Protein AF-A0A958LJM9-F1 (afdb_monomer_lite)

Foldseek 3Di:
DPVVVVVVVVVVVVVVVVVVVVVCCVVPPDPPDPDPVVVQPDDPPDRPPPPPPPDDDCVVVVVVVVVVVVVVLVVVVVVLVVCQVVCVVVVNNVVSVVVSVD

Radius of gyration: 26.03 Å; chains: 1; bounding box: 50×39×62 Å

Secondary structure (DSSP, 8-state):
--HHHHHHHHHHHHHHHHHHHHHHHHHHS------GGGGS-SSTTS-----TT-PPPTHHHHHHHHHHHHHHHHHHHHHHHHHHHHHHHTT-HHHHHHHH--

Structure (mmCIF, N/CA/C/O backbone):
data_AF-A0A958LJM9-F1
#
_entry.id   AF-A0A958LJM9-F1
#
loop_
_atom_site.group_PDB
_atom_site.id
_atom_site.type_symbol
_atom_site.label_atom_id
_atom_site.label_alt_id
_atom_site.label_comp_id
_atom_site.label_asym_id
_atom_site.label_entity_id
_atom_site.label_seq_id
_atom_site.pdbx_PDB_ins_code
_atom_site.Cartn_x
_atom_site.Cartn_y
_atom_site.Cartn_z
_atom_site.occupancy
_atom_site.B_iso_or_equiv
_atom_site.auth_seq_id
_atom_site.auth_comp_id
_atom_site.auth_asym_id
_atom_site.auth_atom_id
_atom_site.pdbx_PDB_model_num
ATOM 1 N N . MET A 1 1 ? -5.797 -19.510 -22.448 1.00 67.50 1 MET A N 1
ATOM 2 C CA . MET A 1 1 ? -6.617 -18.481 -21.766 1.00 67.50 1 MET A CA 1
ATOM 3 C C . MET A 1 1 ? -5.739 -17.256 -21.577 1.00 67.50 1 MET A C 1
ATOM 5 O O . MET A 1 1 ? -4.560 -17.446 -21.305 1.00 67.50 1 MET A O 1
ATOM 9 N N . SER A 1 2 ? -6.234 -16.037 -21.806 1.00 86.25 2 SER A N 1
ATOM 10 C CA . SER A 1 2 ? -5.400 -14.837 -21.650 1.00 86.25 2 SER A CA 1
ATOM 11 C C . SER A 1 2 ? -4.968 -14.681 -20.181 1.00 86.25 2 SER A C 1
ATOM 13 O O . SER A 1 2 ? -5.792 -14.887 -19.289 1.00 86.25 2 SER A O 1
ATOM 15 N N . PRO A 1 3 ? -3.700 -14.326 -19.899 1.00 89.06 3 PRO A N 1
ATOM 16 C CA . PRO A 1 3 ? -3.187 -14.223 -18.527 1.00 89.06 3 PRO A CA 1
ATOM 17 C C . PRO A 1 3 ? -3.982 -13.226 -17.668 1.00 89.06 3 PRO A C 1
ATOM 19 O O . PRO A 1 3 ? -4.149 -13.436 -16.471 1.00 89.06 3 PRO A O 1
ATOM 22 N N . LEU A 1 4 ? -4.561 -12.194 -18.290 1.00 92.75 4 LEU A N 1
ATOM 23 C CA . LEU A 1 4 ? -5.440 -11.224 -17.630 1.00 92.75 4 LEU A CA 1
ATOM 24 C C . LEU A 1 4 ? -6.707 -11.865 -17.048 1.00 92.75 4 LEU A C 1
ATOM 26 O O . LEU A 1 4 ? -7.122 -11.506 -15.950 1.00 92.75 4 LEU A O 1
ATOM 30 N N . VAL A 1 5 ? -7.302 -12.840 -17.743 1.00 94.56 5 VAL A N 1
ATOM 31 C CA . VAL A 1 5 ? -8.483 -13.554 -17.235 1.00 94.56 5 VAL A CA 1
ATOM 32 C C . VAL A 1 5 ? -8.121 -14.333 -15.973 1.00 94.56 5 VAL A C 1
ATOM 34 O O . VAL A 1 5 ? -8.874 -14.294 -15.006 1.00 94.56 5 VAL A O 1
ATOM 37 N N . SER A 1 6 ? -6.944 -14.964 -15.932 1.00 93.38 6 SER A N 1
ATOM 38 C CA . SER A 1 6 ? -6.465 -15.667 -14.736 1.00 93.38 6 SER A CA 1
ATOM 39 C C . SER A 1 6 ? -6.279 -14.724 -13.542 1.00 93.38 6 SER A C 1
ATOM 41 O O . SER A 1 6 ? -6.674 -15.066 -12.429 1.00 93.38 6 SER A O 1
ATOM 43 N N . VAL A 1 7 ? -5.731 -13.524 -13.766 1.00 95.62 7 VA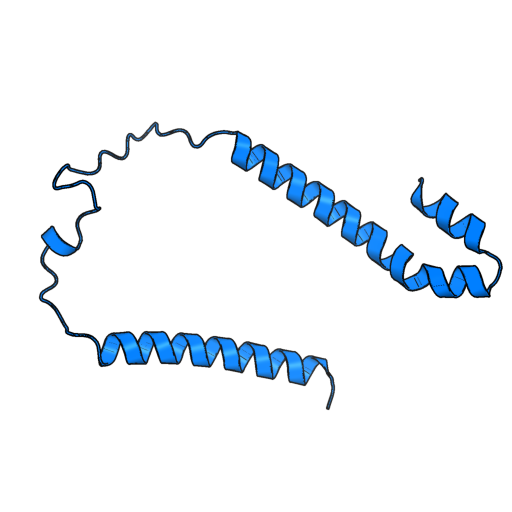L A N 1
ATOM 44 C CA . VAL A 1 7 ? -5.559 -12.507 -12.712 1.00 95.62 7 VAL A CA 1
ATOM 45 C C . VAL A 1 7 ? -6.909 -12.030 -12.179 1.00 95.62 7 VAL A C 1
ATOM 47 O O . VAL A 1 7 ? -7.095 -11.948 -10.967 1.00 95.62 7 VAL A O 1
ATOM 50 N N . LEU A 1 8 ? -7.872 -11.764 -13.064 1.00 96.25 8 LEU A N 1
ATOM 51 C CA . LEU A 1 8 ? -9.212 -11.332 -12.661 1.00 96.25 8 LEU A CA 1
ATOM 52 C C . LEU A 1 8 ? -9.950 -12.412 -11.865 1.00 96.25 8 LEU A C 1
ATOM 54 O O . LEU A 1 8 ? -10.556 -12.108 -10.839 1.00 96.25 8 LEU A O 1
ATOM 58 N N . VAL A 1 9 ? -9.867 -13.671 -12.301 1.00 96.62 9 VAL A N 1
ATOM 59 C CA . VAL A 1 9 ? -10.472 -14.804 -11.586 1.00 96.62 9 VAL A CA 1
ATOM 60 C C . VAL A 1 9 ? -9.848 -14.968 -10.200 1.00 96.62 9 VAL A C 1
ATOM 62 O O . VAL A 1 9 ? -10.579 -15.149 -9.227 1.00 96.62 9 VAL A O 1
ATOM 65 N N . LEU A 1 10 ? -8.521 -14.850 -10.084 1.00 96.75 10 LEU A N 1
ATOM 66 C CA . LEU A 1 10 ? -7.835 -14.910 -8.793 1.00 96.75 10 LEU A CA 1
ATOM 67 C C . LEU A 1 10 ? -8.252 -13.754 -7.874 1.00 96.75 10 LEU A C 1
ATOM 69 O O . LEU A 1 10 ? -8.573 -13.987 -6.711 1.00 96.75 10 LEU A O 1
ATOM 73 N N . GLY A 1 11 ? -8.284 -12.523 -8.390 1.00 97.25 11 GLY A N 1
ATOM 74 C CA . GLY A 1 11 ? -8.709 -11.349 -7.624 1.00 97.25 11 GLY A CA 1
ATOM 75 C C . GLY A 1 11 ? -10.144 -11.483 -7.114 1.00 97.25 11 GLY A C 1
ATOM 76 O O . GLY A 1 11 ? -10.413 -11.232 -5.938 1.00 97.25 11 GLY A O 1
ATOM 77 N N . LEU A 1 12 ? -11.050 -11.967 -7.968 1.00 97.75 12 LEU A N 1
ATOM 78 C CA . LEU A 1 12 ? -12.432 -12.247 -7.590 1.00 97.75 12 LEU A CA 1
ATOM 79 C C . LEU A 1 12 ? -12.512 -13.334 -6.514 1.00 97.75 12 LEU A C 1
ATOM 81 O O . LEU A 1 12 ? -13.231 -13.169 -5.530 1.00 97.75 12 LEU A O 1
ATOM 85 N N . PHE A 1 13 ? -11.762 -14.425 -6.672 1.00 98.06 13 PHE A N 1
ATOM 86 C CA . PHE A 1 13 ? -11.717 -15.501 -5.687 1.00 98.06 13 PHE A CA 1
ATOM 87 C C . PHE A 1 13 ? -11.244 -14.996 -4.319 1.00 98.06 13 PHE A C 1
ATOM 89 O O . PHE A 1 13 ? -11.898 -15.273 -3.316 1.00 98.06 13 PHE A O 1
ATOM 96 N N . VAL A 1 14 ? -10.161 -14.214 -4.269 1.00 98.19 14 VAL A N 1
ATOM 97 C CA . VAL A 1 14 ? -9.624 -13.662 -3.015 1.00 98.19 14 VAL A CA 1
ATOM 98 C C . VAL A 1 14 ? -10.632 -12.728 -2.342 1.00 98.19 14 VAL A C 1
ATOM 100 O O . VAL A 1 14 ? -10.848 -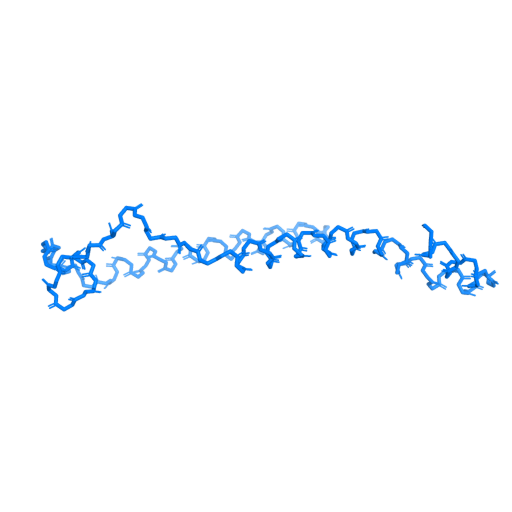12.833 -1.133 1.00 98.19 14 VAL A O 1
ATOM 103 N N . ALA A 1 15 ? -11.300 -11.863 -3.110 1.00 98.19 15 ALA A N 1
ATOM 104 C CA . ALA A 1 15 ? -12.335 -10.978 -2.582 1.00 98.19 15 ALA A CA 1
ATOM 105 C C . ALA A 1 15 ? -13.526 -11.766 -2.008 1.00 98.19 15 ALA A C 1
ATOM 107 O O . ALA A 1 15 ? -13.937 -11.529 -0.870 1.00 98.19 15 ALA A O 1
ATOM 108 N N . LEU A 1 16 ? -14.049 -12.739 -2.763 1.00 98.31 16 LEU A N 1
ATOM 109 C CA . LEU A 1 16 ? -15.164 -13.586 -2.327 1.00 98.31 16 LEU A CA 1
ATOM 110 C C . LEU A 1 16 ? -14.801 -14.416 -1.098 1.00 98.31 16 LEU A C 1
ATOM 112 O O . LEU A 1 16 ? -15.604 -14.526 -0.173 1.00 98.31 16 LEU A O 1
ATOM 116 N N . PHE A 1 17 ? -13.592 -14.969 -1.064 1.00 98.19 17 PHE A N 1
ATOM 117 C CA . PHE A 1 17 ? -13.105 -15.743 0.068 1.00 98.19 17 PHE A CA 1
ATOM 118 C C . PHE A 1 17 ? -12.981 -14.879 1.329 1.00 98.19 17 PHE A C 1
ATOM 120 O O . PHE A 1 17 ? -13.466 -15.275 2.387 1.00 98.19 17 PHE A O 1
ATOM 127 N N . GLY A 1 18 ? -12.423 -13.668 1.220 1.00 97.88 18 GLY A N 1
ATOM 128 C CA . GLY A 1 18 ? -12.355 -12.719 2.335 1.00 97.88 18 GLY A CA 1
ATOM 129 C C . GLY A 1 18 ? -13.739 -12.351 2.881 1.00 97.88 18 GLY A C 1
ATOM 130 O O . GLY A 1 18 ? -13.960 -12.396 4.092 1.00 97.88 18 GLY A O 1
ATOM 131 N N . ILE A 1 19 ? -14.700 -12.071 1.994 1.00 98.06 19 ILE A N 1
ATOM 132 C CA . ILE A 1 19 ? -16.095 -11.800 2.374 1.00 98.06 19 ILE A CA 1
ATOM 133 C C . ILE A 1 19 ? -16.717 -13.020 3.065 1.00 98.06 19 ILE A C 1
ATOM 135 O O . ILE A 1 19 ? -17.329 -12.882 4.125 1.00 98.06 19 ILE A O 1
ATOM 139 N N . ALA A 1 20 ? -16.533 -14.218 2.505 1.00 97.81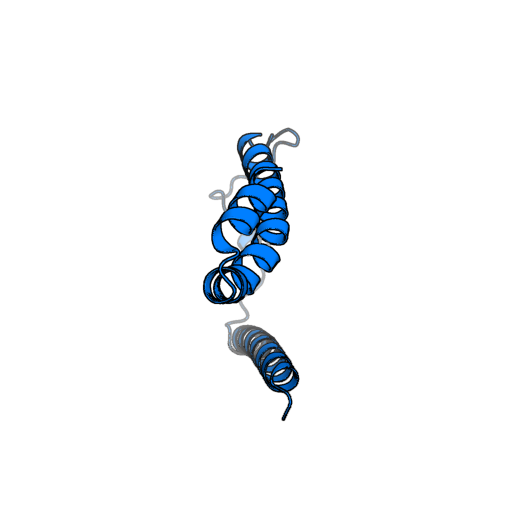 20 ALA A N 1
ATOM 140 C CA . ALA A 1 20 ? -17.049 -15.453 3.082 1.00 97.81 20 ALA A CA 1
ATOM 141 C C . ALA A 1 20 ? -16.492 -15.695 4.492 1.00 97.81 20 ALA A C 1
ATOM 143 O O . ALA A 1 20 ? -17.258 -16.037 5.390 1.00 97.81 20 ALA A O 1
ATOM 144 N N . LEU A 1 21 ? -15.198 -15.452 4.721 1.00 97.38 21 LEU A N 1
ATOM 145 C CA . LEU A 1 21 ? -14.588 -15.575 6.047 1.00 97.38 21 LEU A CA 1
ATOM 146 C C . LEU A 1 21 ? -15.190 -14.598 7.061 1.00 97.38 21 LEU A C 1
ATOM 148 O O . LEU A 1 21 ? -15.490 -15.003 8.185 1.00 97.38 21 LEU A O 1
ATOM 152 N N . VAL A 1 22 ? -15.412 -13.336 6.679 1.00 96.38 22 VAL A N 1
ATOM 153 C CA . VAL A 1 22 ? -16.063 -12.347 7.556 1.00 96.38 22 VAL A CA 1
ATOM 154 C C . VAL A 1 22 ? -17.496 -12.775 7.885 1.00 96.38 22 VAL A C 1
ATOM 156 O O . VAL A 1 22 ? -17.894 -12.730 9.051 1.00 96.38 22 VAL A O 1
ATOM 159 N N . ILE A 1 23 ? -18.253 -13.257 6.894 1.00 96.25 23 ILE A N 1
ATOM 160 C CA . ILE A 1 23 ? -19.623 -13.753 7.089 1.00 96.25 23 ILE A CA 1
ATOM 161 C C . ILE A 1 23 ? -19.627 -14.957 8.034 1.00 96.25 23 ILE A C 1
ATOM 163 O O . ILE A 1 23 ? -20.335 -14.936 9.039 1.00 96.25 23 ILE A O 1
ATOM 167 N N . VAL A 1 24 ? -18.811 -15.975 7.762 1.00 96.19 24 VAL A N 1
ATOM 168 C CA . VAL A 1 24 ? -18.713 -17.187 8.589 1.00 96.19 24 VAL A CA 1
ATOM 169 C C . VAL A 1 24 ? -18.295 -16.837 10.017 1.00 96.19 24 VAL A C 1
ATOM 171 O O . VAL A 1 24 ? -18.934 -17.298 10.960 1.00 96.19 24 VAL A O 1
ATOM 174 N N . SER A 1 25 ? -17.297 -15.967 10.189 1.00 93.31 25 SER A N 1
ATOM 175 C CA . SER A 1 25 ? -16.864 -15.473 11.502 1.00 93.31 25 SER A CA 1
ATOM 176 C C . SER A 1 25 ? -17.999 -14.764 12.251 1.00 93.31 25 SER A C 1
ATOM 178 O O . SER A 1 25 ? -18.244 -15.043 13.424 1.00 93.31 25 SER A O 1
ATOM 180 N N . SER A 1 26 ? -18.765 -13.910 11.566 1.00 89.69 26 SER A N 1
ATOM 181 C CA . SER A 1 26 ? -19.900 -13.198 12.168 1.00 89.69 26 SER A CA 1
ATOM 182 C C . SER A 1 26 ? -21.090 -14.107 12.516 1.00 89.69 26 SER A C 1
ATOM 184 O O . SER A 1 26 ? -21.823 -13.825 13.465 1.00 89.69 26 SER A O 1
ATOM 186 N N . LEU A 1 27 ? -21.286 -15.199 11.765 1.00 92.06 27 LEU A N 1
ATOM 187 C CA . LEU A 1 27 ? -22.369 -16.164 11.974 1.00 92.06 27 LEU A CA 1
ATOM 188 C C . LEU A 1 27 ? -22.045 -17.170 13.081 1.00 92.06 27 LEU A C 1
ATOM 190 O O . LEU A 1 27 ? -22.927 -17.487 13.877 1.00 92.06 27 LEU A O 1
ATOM 194 N N . LEU A 1 28 ? -20.805 -17.667 13.122 1.00 93.81 28 LEU A N 1
ATOM 195 C CA . LEU 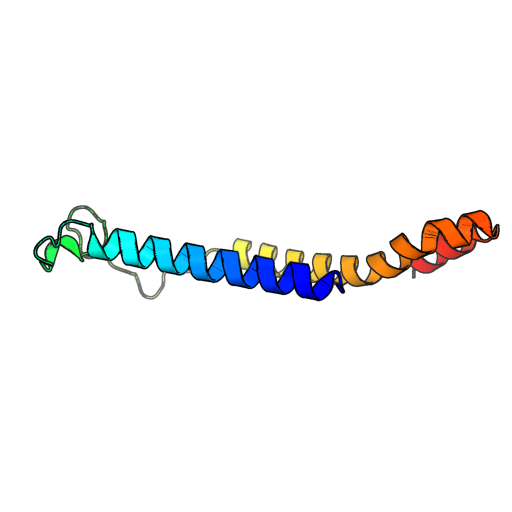A 1 28 ? -20.338 -18.634 14.122 1.00 93.81 28 LEU A CA 1
ATOM 196 C C . LEU A 1 28 ? -19.914 -17.968 15.440 1.00 93.81 28 LEU A C 1
ATOM 198 O O . LEU A 1 28 ? -19.852 -18.635 16.472 1.00 93.81 28 LEU A O 1
ATOM 202 N N . GLY A 1 29 ? -19.612 -16.667 15.423 1.00 86.94 29 GLY A N 1
ATOM 203 C CA . GLY A 1 29 ? -19.206 -15.914 16.605 1.00 86.94 29 GLY A CA 1
ATOM 204 C C . GLY A 1 29 ? -20.317 -15.808 17.665 1.00 86.94 29 GLY A C 1
ATOM 205 O O . GLY A 1 29 ? -21.496 -15.672 17.323 1.00 86.94 29 GLY A O 1
ATOM 206 N N . PRO A 1 30 ? -19.976 -15.805 18.971 1.00 82.06 30 PRO A N 1
ATOM 207 C CA . PRO A 1 30 ? -20.952 -15.588 20.031 1.00 82.06 30 PRO A CA 1
ATOM 208 C C . PRO A 1 30 ? -21.641 -14.232 19.862 1.00 82.06 30 PRO A C 1
ATOM 210 O O . PRO A 1 30 ? -20.996 -13.180 19.901 1.00 82.06 30 PRO A O 1
ATOM 213 N N . ARG A 1 31 ? -22.971 -14.234 19.734 1.00 71.25 31 ARG A N 1
ATOM 214 C CA . ARG A 1 31 ? -23.779 -13.006 19.728 1.00 71.25 31 ARG A CA 1
ATOM 215 C C . ARG A 1 31 ? -23.880 -12.450 21.146 1.00 71.25 31 ARG A C 1
ATOM 217 O O . ARG A 1 31 ? -24.890 -12.594 21.827 1.00 71.25 31 ARG A O 1
ATOM 224 N N . LEU A 1 32 ? -22.795 -11.844 21.615 1.00 67.06 32 LEU A N 1
ATOM 225 C CA . LEU A 1 32 ? -22.763 -11.147 22.893 1.00 67.06 32 LEU A CA 1
ATOM 226 C C . LEU A 1 32 ? -23.742 -9.969 22.858 1.00 67.06 32 LEU A C 1
ATOM 228 O O . LEU A 1 32 ? -23.761 -9.208 21.888 1.00 67.06 32 LEU A O 1
ATOM 232 N N . ILE A 1 33 ? -24.503 -9.793 23.946 1.00 73.75 33 ILE A N 1
ATOM 233 C CA . ILE A 1 33 ? -25.368 -8.626 24.156 1.00 73.75 33 ILE A CA 1
ATOM 234 C C . ILE A 1 33 ? -24.535 -7.371 23.893 1.00 73.75 33 ILE A C 1
ATOM 236 O O . ILE A 1 33 ? -23.516 -7.130 24.551 1.00 73.75 33 ILE A O 1
ATOM 240 N N . GLN A 1 34 ? -24.962 -6.616 22.885 1.00 77.38 34 GLN A N 1
ATOM 241 C CA . GLN A 1 34 ? -24.335 -5.394 22.404 1.00 77.38 34 GLN A CA 1
ATOM 242 C C . GLN A 1 34 ? -24.634 -4.255 23.388 1.00 77.38 34 GLN A C 1
ATOM 244 O O . GLN A 1 34 ? -25.431 -3.367 23.098 1.00 77.38 34 GLN A O 1
ATOM 249 N N . SER A 1 35 ? -24.053 -4.317 24.588 1.00 81.62 35 SER A N 1
ATOM 250 C CA . SER A 1 35 ? -24.212 -3.265 25.591 1.00 81.62 35 SER A CA 1
ATOM 251 C C . SER A 1 35 ? -23.475 -1.998 25.159 1.00 81.62 35 SER A C 1
ATOM 253 O O . SER A 1 35 ? -22.438 -2.068 24.496 1.00 81.62 35 SER A O 1
ATOM 255 N N . ALA A 1 36 ? -23.986 -0.833 25.568 1.00 81.94 36 ALA A N 1
ATOM 256 C CA . ALA A 1 36 ? -23.343 0.452 25.297 1.00 81.94 36 ALA A CA 1
ATOM 257 C C . ALA A 1 36 ? -21.869 0.448 25.737 1.00 81.94 36 ALA A C 1
ATOM 259 O O . ALA A 1 36 ? -21.011 0.897 24.991 1.00 81.94 36 ALA A O 1
ATOM 260 N N . MET A 1 37 ? -21.563 -0.178 26.882 1.00 81.31 37 MET A N 1
ATOM 261 C CA . MET A 1 37 ? -20.200 -0.319 27.406 1.00 81.31 37 MET A CA 1
ATOM 262 C C . MET A 1 37 ? -19.243 -1.069 26.472 1.00 81.31 37 MET A C 1
ATOM 264 O O . MET A 1 37 ? -18.089 -0.676 26.367 1.00 81.31 37 MET A O 1
ATOM 268 N N . LYS A 1 38 ? -19.697 -2.114 25.765 1.00 81.06 38 LYS A N 1
ATOM 269 C CA . LYS A 1 38 ? -18.841 -2.870 24.829 1.00 81.06 38 LYS A CA 1
ATOM 270 C C . LYS A 1 38 ? -18.518 -2.105 23.548 1.00 81.06 38 LYS A C 1
ATOM 272 O O . LYS A 1 38 ? -17.556 -2.449 22.875 1.00 81.06 38 LYS A O 1
ATOM 277 N N . LYS A 1 39 ? -19.338 -1.111 23.200 1.00 84.69 39 LYS A N 1
ATOM 278 C CA . LYS A 1 39 ? -19.159 -0.265 22.013 1.00 84.69 39 LYS A CA 1
ATOM 279 C C . LYS A 1 39 ? -18.400 1.030 22.309 1.00 84.69 39 LYS A C 1
ATOM 281 O O . LYS A 1 39 ? -18.130 1.778 21.375 1.00 84.69 39 LYS A O 1
ATOM 286 N N . ARG A 1 40 ? -18.090 1.323 23.580 1.00 82.50 40 ARG A N 1
ATOM 287 C CA . ARG A 1 40 ? -17.321 2.521 23.941 1.00 82.50 40 ARG A CA 1
ATOM 288 C C . ARG A 1 40 ? -15.887 2.390 23.407 1.00 82.50 40 ARG A C 1
ATOM 290 O O . ARG A 1 40 ? -15.324 1.297 23.493 1.00 82.50 40 ARG A O 1
ATOM 297 N N . PRO A 1 41 ? -15.294 3.479 22.886 1.00 82.88 41 PRO A N 1
ATOM 298 C CA . PRO A 1 41 ? -13.868 3.531 22.593 1.00 82.88 41 PRO A CA 1
ATOM 299 C C . PRO A 1 41 ? -13.037 3.101 23.803 1.00 82.88 41 PRO A C 1
ATOM 301 O O . PRO A 1 41 ? -13.411 3.336 24.956 1.00 82.88 41 PRO A O 1
ATOM 304 N N . TYR A 1 42 ? -11.918 2.435 23.535 1.00 78.69 42 TYR A N 1
ATOM 305 C CA . TYR A 1 42 ? -11.027 1.965 24.582 1.00 78.69 42 TYR A CA 1
ATOM 306 C C . TYR A 1 42 ? -10.245 3.136 25.179 1.00 78.69 42 TYR A C 1
ATOM 308 O O . TYR A 1 42 ? -9.283 3.582 24.571 1.00 78.69 42 TYR A O 1
ATOM 316 N N . GLU A 1 43 ? -10.631 3.586 26.373 1.00 81.31 43 GLU A N 1
ATOM 317 C CA . GLU A 1 43 ? -9.839 4.489 27.230 1.00 8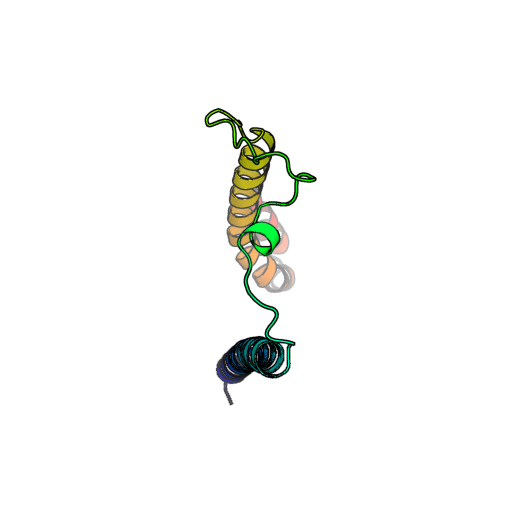1.31 43 GLU A CA 1
ATOM 318 C C . GLU A 1 43 ? -10.118 4.232 28.726 1.00 81.31 43 GLU A C 1
ATOM 320 O O . GLU A 1 43 ? -10.311 5.147 29.518 1.00 81.31 43 GLU A O 1
ATOM 325 N N . CYS A 1 44 ? -10.206 2.962 29.146 1.00 76.81 44 CYS A N 1
ATOM 326 C CA . CYS A 1 44 ? -10.444 2.584 30.554 1.00 76.81 44 CYS A CA 1
ATOM 327 C C . CYS A 1 44 ? -11.676 3.252 31.211 1.00 76.81 44 CYS A C 1
ATOM 329 O O . CYS A 1 44 ? -11.699 3.465 32.420 1.00 76.81 44 CYS A O 1
ATOM 331 N N . GLY A 1 45 ? -12.716 3.568 30.431 1.00 73.75 45 GLY A N 1
ATOM 332 C CA . GLY A 1 45 ? -13.928 4.218 30.935 1.00 73.75 45 GLY A CA 1
ATOM 333 C C . GLY A 1 45 ? -13.881 5.747 30.955 1.00 73.75 45 GLY A C 1
ATOM 334 O O . GLY A 1 45 ? -14.905 6.343 31.290 1.00 73.75 45 GLY A O 1
ATOM 335 N N . LEU A 1 46 ? -12.771 6.376 30.543 1.00 70.12 46 LEU A N 1
ATOM 336 C CA . LEU A 1 46 ? -12.808 7.777 30.131 1.00 70.12 46 LEU A CA 1
ATOM 337 C C . LEU A 1 46 ? -13.664 7.911 28.872 1.00 70.12 46 LEU A C 1
ATOM 339 O O . LEU A 1 46 ? -13.709 7.031 28.006 1.00 70.12 46 LEU A O 1
ATOM 343 N N . GLU A 1 47 ? -14.392 9.016 28.793 1.00 71.75 47 GLU A N 1
ATOM 344 C CA . GLU A 1 47 ? -15.003 9.417 27.537 1.00 71.75 47 GLU A CA 1
ATOM 345 C C . GLU A 1 47 ? -13.850 9.833 26.634 1.00 71.75 47 GLU A C 1
ATOM 347 O O . GLU A 1 47 ? -13.059 10.683 27.028 1.00 71.75 47 GLU A O 1
ATOM 352 N N . GLY A 1 48 ? -13.712 9.174 25.479 1.00 65.62 48 GLY A N 1
ATOM 353 C CA . GLY A 1 48 ? -12.692 9.529 24.503 1.00 65.62 48 GLY A CA 1
ATOM 354 C C . GLY A 1 48 ? -12.947 10.952 24.039 1.00 65.62 48 GLY A C 1
ATOM 355 O O . GLY A 1 48 ? -13.751 11.176 23.133 1.00 65.62 48 GLY A O 1
ATOM 356 N N . GLU A 1 49 ? -12.305 11.912 24.695 1.00 63.59 49 GLU A N 1
ATOM 357 C CA . GLU A 1 49 ? -12.279 13.298 24.270 1.00 63.59 49 GLU A CA 1
ATOM 358 C C . GLU A 1 49 ? -11.416 13.348 23.014 1.00 63.59 49 GLU A C 1
ATOM 360 O O . GLU A 1 49 ? -10.210 13.602 23.050 1.00 63.59 49 GLU A O 1
ATOM 365 N N . ILE A 1 50 ? -12.041 13.096 21.865 1.00 63.38 50 ILE A N 1
ATOM 366 C CA . ILE A 1 50 ? -11.490 13.559 20.601 1.00 63.38 50 ILE A CA 1
ATOM 367 C C . ILE A 1 50 ? -11.529 15.080 20.709 1.00 63.38 50 ILE A C 1
ATOM 369 O O . ILE A 1 50 ? -12.554 15.707 20.455 1.00 63.38 50 ILE A O 1
ATOM 373 N N . LYS A 1 51 ? -10.428 15.684 21.163 1.00 67.19 51 LYS A N 1
ATOM 374 C CA . LYS A 1 51 ? -10.259 17.130 21.059 1.00 67.19 51 LYS A CA 1
ATOM 375 C C . LYS A 1 51 ? -10.435 17.473 19.586 1.00 67.19 51 LYS A C 1
ATOM 377 O O . LYS A 1 51 ? -9.652 16.992 18.763 1.00 67.19 51 LYS A O 1
ATOM 382 N N . ASP A 1 52 ? -11.418 18.318 19.283 1.00 67.31 52 ASP A N 1
ATOM 383 C CA . ASP A 1 52 ? -11.706 18.821 17.930 1.00 67.31 52 ASP A CA 1
ATOM 384 C C . ASP A 1 52 ? -10.472 19.467 17.259 1.00 67.31 52 ASP A C 1
ATOM 386 O O . ASP A 1 52 ? -10.435 19.626 16.044 1.00 67.31 52 ASP A O 1
ATOM 390 N N . ASP A 1 53 ? -9.424 19.785 18.032 1.00 68.88 53 ASP A N 1
ATOM 391 C CA . ASP A 1 53 ? -8.149 20.343 17.562 1.00 68.88 53 ASP A CA 1
ATOM 392 C C . ASP A 1 53 ? -6.962 19.354 17.630 1.00 68.88 53 ASP A C 1
ATOM 394 O O . ASP A 1 53 ? -5.797 19.745 17.753 1.00 68.88 53 ASP A O 1
ATOM 398 N N . THR A 1 54 ? -7.214 18.041 17.578 1.00 75.25 54 THR A N 1
ATOM 399 C CA . THR A 1 54 ? -6.125 17.051 17.504 1.00 75.25 54 THR A CA 1
ATOM 400 C C . THR A 1 54 ? -5.481 17.095 16.120 1.00 75.25 54 THR A C 1
ATOM 402 O O . THR A 1 54 ? -5.903 16.418 15.183 1.00 75.25 54 THR A O 1
ATOM 405 N N . LYS A 1 55 ? -4.430 17.906 15.975 1.00 81.62 55 LYS A N 1
ATOM 406 C CA . LYS A 1 55 ? -3.679 18.019 14.722 1.00 81.62 55 LYS A CA 1
ATOM 407 C C . LYS A 1 55 ? -2.829 16.775 14.510 1.00 81.62 55 LYS A C 1
ATOM 409 O O . LYS A 1 55 ? -1.907 16.487 15.274 1.00 81.62 55 LYS A O 1
ATOM 414 N N . ILE A 1 56 ? -3.110 16.060 13.427 1.00 85.31 56 ILE A N 1
ATOM 415 C CA . ILE A 1 56 ? -2.239 14.992 12.950 1.00 85.31 56 ILE A CA 1
ATOM 416 C C . ILE A 1 56 ? -0.894 15.623 12.529 1.00 85.31 56 ILE A C 1
ATOM 418 O O . ILE A 1 56 ? -0.883 16.642 11.836 1.00 85.31 56 ILE A O 1
ATOM 422 N N . PRO A 1 57 ? 0.255 15.049 12.928 1.00 91.38 57 PRO A N 1
ATOM 423 C CA . PRO A 1 57 ? 1.570 15.556 12.546 1.00 91.38 57 PRO A CA 1
ATOM 424 C C . PRO A 1 57 ? 1.765 15.695 11.024 1.00 91.38 57 PRO A C 1
ATOM 426 O O . PRO A 1 57 ? 1.552 14.739 10.279 1.00 91.38 57 PRO A O 1
ATOM 429 N N . ILE A 1 58 ? 2.295 16.840 10.570 1.00 93.50 58 ILE A N 1
ATOM 430 C CA . ILE A 1 58 ? 2.537 17.145 9.141 1.00 93.50 58 ILE A CA 1
ATOM 431 C C . ILE A 1 58 ? 3.479 16.150 8.441 1.00 93.50 58 ILE A C 1
ATOM 433 O O . ILE A 1 58 ? 3.436 15.991 7.225 1.00 93.50 58 ILE A O 1
ATOM 437 N N . LYS A 1 59 ? 4.316 15.433 9.199 1.00 95.38 59 LYS A N 1
ATOM 438 C CA . LYS A 1 59 ? 5.246 14.426 8.665 1.00 95.38 59 LYS A CA 1
ATOM 439 C C . LYS A 1 59 ? 4.557 13.378 7.784 1.00 95.38 59 LYS A C 1
ATOM 441 O O . LYS A 1 59 ? 5.131 12.995 6.776 1.00 95.38 59 LYS A O 1
ATOM 446 N N . TYR A 1 60 ? 3.322 12.976 8.098 1.00 94.88 60 TYR A N 1
ATOM 447 C CA . TYR A 1 60 ? 2.588 12.000 7.283 1.00 94.88 60 TYR A CA 1
ATOM 448 C C . TYR A 1 60 ? 2.195 12.562 5.912 1.00 94.88 60 TYR A C 1
ATOM 450 O O . TYR A 1 60 ? 2.223 11.840 4.921 1.00 94.88 60 TYR A O 1
ATOM 458 N N . TYR A 1 61 ? 1.897 13.862 5.842 1.00 95.50 61 TYR A N 1
AT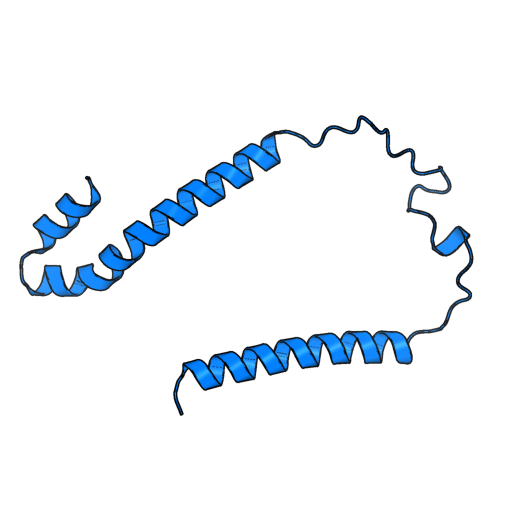OM 459 C CA . TYR A 1 61 ? 1.634 14.556 4.584 1.00 95.50 61 TYR A CA 1
ATOM 460 C C . TYR A 1 61 ? 2.899 14.666 3.727 1.00 95.50 61 TYR A C 1
ATOM 462 O O . TYR A 1 61 ? 2.860 14.364 2.538 1.00 95.50 61 TYR A O 1
ATOM 470 N N . LEU A 1 62 ? 4.035 15.022 4.339 1.00 97.00 62 LEU A N 1
ATOM 471 C CA . LEU A 1 62 ? 5.321 15.067 3.634 1.00 97.00 62 LEU A CA 1
ATOM 472 C C . LEU A 1 62 ? 5.710 13.688 3.087 1.00 97.00 62 LEU A C 1
ATOM 474 O O . LEU A 1 62 ? 6.128 13.592 1.937 1.00 97.00 62 LEU A O 1
ATOM 478 N N . THR A 1 63 ? 5.513 12.618 3.866 1.00 96.81 63 THR A N 1
ATOM 479 C CA . THR A 1 63 ? 5.727 11.243 3.392 1.00 96.81 63 THR A CA 1
ATOM 480 C C . THR A 1 63 ? 4.798 10.889 2.229 1.00 96.81 63 THR A C 1
ATOM 482 O O . THR A 1 63 ? 5.257 10.293 1.259 1.00 96.81 63 THR A O 1
ATOM 485 N N . ALA A 1 64 ? 3.519 11.273 2.284 1.00 97.38 64 ALA A N 1
ATOM 486 C CA . ALA A 1 64 ? 2.561 10.983 1.218 1.00 97.38 64 ALA A CA 1
ATOM 487 C C . ALA A 1 64 ? 2.902 11.707 -0.095 1.00 97.38 64 ALA A C 1
ATOM 489 O O . ALA A 1 64 ? 2.896 11.083 -1.152 1.00 97.38 64 ALA A O 1
ATOM 490 N N . ILE A 1 65 ? 3.253 12.996 -0.037 1.00 97.44 65 ILE A N 1
ATOM 491 C CA . ILE A 1 65 ? 3.664 13.746 -1.235 1.00 97.44 65 ILE A CA 1
ATOM 492 C C . ILE A 1 65 ? 4.961 13.197 -1.816 1.00 97.44 65 ILE A C 1
ATOM 494 O O . ILE A 1 65 ? 5.065 13.053 -3.031 1.00 97.44 65 ILE A O 1
ATOM 498 N N . LEU A 1 66 ? 5.931 12.864 -0.965 1.00 97.19 66 LEU A N 1
ATOM 499 C CA . LEU A 1 66 ? 7.182 12.266 -1.414 1.00 97.19 66 LEU A CA 1
ATOM 500 C C . LEU A 1 66 ? 6.938 10.917 -2.109 1.00 97.19 66 LEU A C 1
ATOM 502 O O . LEU A 1 66 ? 7.529 10.662 -3.152 1.00 97.19 66 LEU A O 1
ATOM 506 N N . PHE A 1 67 ? 6.037 10.084 -1.574 1.00 97.19 67 PHE A N 1
ATOM 507 C CA . PHE A 1 67 ? 5.642 8.823 -2.204 1.00 97.19 67 PHE A CA 1
ATOM 508 C C . PHE A 1 67 ? 5.002 9.043 -3.580 1.00 97.19 67 PHE A C 1
ATOM 510 O O . PHE A 1 67 ? 5.398 8.383 -4.531 1.00 97.19 67 PHE A O 1
ATOM 517 N N . ILE A 1 68 ? 4.074 9.999 -3.708 1.00 97.06 68 ILE A N 1
ATOM 518 C CA . ILE A 1 68 ? 3.443 10.333 -4.997 1.00 97.06 68 ILE A CA 1
ATOM 519 C C . ILE A 1 68 ? 4.491 10.797 -6.015 1.00 97.06 68 ILE A C 1
ATOM 521 O O . ILE A 1 68 ? 4.447 10.384 -7.169 1.00 97.06 68 ILE A O 1
ATOM 525 N N . LEU A 1 69 ? 5.439 11.640 -5.595 1.00 97.25 69 LEU A N 1
ATOM 526 C CA . LEU A 1 69 ? 6.496 12.136 -6.474 1.00 97.25 69 LEU A CA 1
ATOM 527 C C . LEU A 1 69 ? 7.389 10.989 -6.969 1.00 97.25 69 LEU A C 1
ATOM 529 O O . LEU A 1 69 ? 7.618 10.889 -8.171 1.00 97.25 69 LEU A O 1
ATOM 533 N N . PHE A 1 70 ? 7.829 10.096 -6.077 1.00 96.25 70 PHE A N 1
ATOM 534 C CA . PHE A 1 70 ? 8.631 8.933 -6.469 1.00 96.25 70 PHE A CA 1
ATOM 535 C C . PHE A 1 70 ? 7.857 7.927 -7.330 1.00 96.25 70 PHE A C 1
ATOM 537 O O . PHE A 1 70 ? 8.432 7.355 -8.250 1.00 96.25 70 PHE A O 1
ATOM 544 N N . ASP A 1 71 ? 6.563 7.716 -7.081 1.00 96.88 71 ASP A N 1
ATOM 545 C CA . ASP A 1 71 ? 5.733 6.832 -7.914 1.00 96.88 71 ASP A CA 1
ATOM 546 C C . ASP A 1 71 ? 5.591 7.392 -9.344 1.00 96.88 71 ASP A C 1
ATOM 548 O O . ASP A 1 71 ? 5.710 6.667 -10.336 1.00 96.88 71 ASP A O 1
ATOM 552 N N . ILE A 1 72 ? 5.458 8.720 -9.466 1.00 95.25 72 ILE A N 1
ATOM 553 C CA . ILE A 1 72 ? 5.476 9.423 -10.757 1.00 95.25 72 ILE A CA 1
ATOM 554 C C . ILE A 1 72 ? 6.852 9.323 -11.442 1.00 95.25 72 ILE A C 1
ATOM 556 O O . ILE A 1 72 ? 6.929 9.219 -12.662 1.00 95.25 72 ILE A O 1
ATOM 560 N N . GLU A 1 73 ? 7.954 9.327 -10.702 1.00 93.19 73 GLU A N 1
ATOM 561 C CA . GLU A 1 73 ? 9.280 9.114 -11.293 1.00 93.19 73 GLU A CA 1
ATOM 562 C C . GLU A 1 73 ? 9.426 7.680 -11.837 1.00 93.19 73 GLU A C 1
ATOM 564 O O . GLU A 1 73 ? 9.897 7.470 -12.959 1.00 93.19 73 GLU A O 1
ATOM 569 N N . ILE A 1 74 ? 8.931 6.681 -11.099 1.00 93.38 74 ILE A N 1
ATOM 570 C CA . ILE A 1 74 ? 9.005 5.267 -11.491 1.00 93.38 74 ILE A CA 1
ATOM 571 C C . ILE A 1 74 ? 8.202 4.982 -12.766 1.00 93.38 74 ILE A C 1
ATOM 573 O O . ILE A 1 74 ? 8.675 4.220 -13.615 1.00 93.38 74 ILE A O 1
ATOM 577 N N . ILE A 1 75 ? 7.025 5.592 -12.956 1.00 93.50 75 ILE A N 1
ATOM 578 C CA . ILE A 1 75 ? 6.255 5.405 -14.200 1.00 93.50 75 ILE A CA 1
ATOM 579 C C . ILE A 1 75 ? 7.023 5.908 -15.433 1.00 93.50 75 ILE A C 1
ATOM 581 O O . ILE A 1 75 ? 6.889 5.310 -16.502 1.00 93.50 75 ILE A O 1
ATOM 585 N N . PHE A 1 76 ? 7.877 6.929 -15.298 1.00 88.62 76 PHE A N 1
ATOM 586 C CA . PHE A 1 76 ? 8.770 7.370 -16.377 1.00 88.62 76 PHE A CA 1
ATOM 587 C C . PHE A 1 76 ? 9.990 6.460 -16.543 1.00 88.62 76 PHE A C 1
ATOM 589 O O . PHE A 1 76 ? 10.420 6.201 -17.668 1.00 88.62 76 PHE A O 1
ATOM 596 N N . MET A 1 77 ? 10.521 5.917 -15.448 1.00 88.38 77 MET A N 1
ATOM 597 C CA . MET A 1 77 ? 11.635 4.968 -15.498 1.00 88.38 77 MET A CA 1
ATOM 598 C C . MET A 1 77 ? 11.245 3.596 -16.066 1.00 88.38 77 MET A C 1
ATOM 600 O O . MET A 1 77 ? 12.103 2.882 -16.587 1.00 88.38 77 MET A O 1
ATOM 604 N N . TYR A 1 78 ? 9.974 3.193 -15.980 1.00 90.31 78 TYR A N 1
ATOM 605 C CA . TYR A 1 78 ? 9.545 1.846 -16.365 1.00 90.31 78 TYR A CA 1
ATOM 606 C C . TYR A 1 78 ? 9.716 1.541 -17.869 1.00 90.31 78 TYR A C 1
ATOM 608 O O . TYR A 1 78 ? 10.340 0.525 -18.188 1.00 90.31 78 TYR A O 1
ATOM 616 N N . PRO A 1 79 ? 9.261 2.390 -18.818 1.00 88.31 79 PRO A N 1
ATOM 617 C CA . PRO A 1 79 ? 9.510 2.175 -20.246 1.00 88.31 79 PRO A CA 1
ATOM 618 C C . PRO A 1 79 ? 11.001 2.109 -20.588 1.00 88.31 79 PRO A C 1
ATOM 620 O O . PRO A 1 79 ? 11.414 1.272 -21.390 1.00 88.31 79 PRO A O 1
ATOM 623 N N . TRP A 1 80 ? 11.808 2.959 -19.946 1.00 87.50 80 TRP A N 1
ATOM 624 C CA . TRP A 1 80 ? 13.260 2.948 -20.095 1.00 87.50 80 TRP A CA 1
ATOM 625 C C . TRP A 1 80 ? 13.855 1.608 -19.649 1.00 87.50 80 TRP A C 1
ATOM 627 O O . TRP A 1 80 ? 14.611 0.992 -20.400 1.00 87.50 80 TRP A O 1
ATOM 637 N N . ALA A 1 81 ? 13.456 1.112 -18.474 1.00 88.06 81 ALA A N 1
ATOM 638 C CA . ALA A 1 81 ? 13.955 -0.141 -17.915 1.00 88.06 81 ALA A CA 1
ATOM 639 C C . ALA A 1 81 ? 13.609 -1.358 -18.788 1.00 88.06 81 ALA A C 1
ATOM 641 O O . ALA A 1 81 ? 14.436 -2.256 -18.945 1.00 88.06 81 ALA A O 1
ATOM 642 N N . VAL A 1 82 ? 12.410 -1.383 -19.381 1.00 90.00 82 VAL A N 1
ATOM 643 C CA . VAL A 1 82 ? 11.982 -2.471 -20.276 1.00 90.00 82 VAL A CA 1
ATOM 644 C C . VAL A 1 82 ? 12.747 -2.441 -21.603 1.00 90.00 82 VAL A C 1
ATOM 646 O O . VAL A 1 82 ? 13.157 -3.492 -22.087 1.00 90.00 82 VAL A O 1
ATOM 649 N N . ALA A 1 83 ? 12.980 -1.258 -22.178 1.00 87.00 83 ALA A N 1
ATOM 650 C CA . ALA A 1 83 ? 13.669 -1.119 -23.463 1.00 87.00 83 ALA A CA 1
ATOM 651 C C . ALA A 1 83 ? 15.202 -1.252 -23.362 1.00 87.00 83 ALA A C 1
ATOM 653 O O . ALA A 1 83 ? 15.876 -1.496 -24.362 1.00 87.00 83 ALA A O 1
ATOM 654 N N . TYR A 1 84 ? 15.773 -1.099 -22.167 1.00 85.81 84 TYR A N 1
ATOM 655 C CA . TYR A 1 84 ? 17.218 -1.034 -21.938 1.00 85.81 84 TYR A CA 1
ATOM 656 C C . TYR A 1 84 ? 18.020 -2.188 -22.571 1.00 85.81 84 TYR A C 1
ATOM 658 O O . TYR A 1 84 ? 19.053 -1.952 -23.204 1.00 85.81 84 TYR A O 1
ATOM 666 N N . GLY A 1 85 ? 17.529 -3.428 -22.461 1.00 86.06 85 GLY A N 1
ATOM 667 C CA . GLY A 1 85 ? 18.188 -4.607 -23.038 1.00 86.06 85 GLY A CA 1
ATOM 668 C C . GLY A 1 85 ? 18.293 -4.558 -24.567 1.00 86.06 85 GLY A C 1
ATOM 669 O O . GLY A 1 85 ? 19.354 -4.850 -25.127 1.00 86.06 85 GLY A O 1
ATOM 670 N N . ASP A 1 86 ? 17.231 -4.106 -25.234 1.00 87.19 86 ASP A N 1
ATOM 671 C CA . ASP A 1 86 ? 17.178 -4.004 -26.693 1.00 87.19 86 ASP A CA 1
ATOM 672 C C . ASP A 1 86 ? 18.176 -2.953 -27.200 1.00 87.19 86 ASP A C 1
ATOM 674 O O . ASP A 1 86 ? 18.937 -3.210 -28.136 1.00 87.19 86 ASP A O 1
ATOM 678 N N . TYR A 1 87 ? 18.267 -1.801 -26.528 1.00 85.75 87 TYR A N 1
ATOM 679 C CA . TYR A 1 87 ? 19.199 -0.728 -26.897 1.00 85.75 87 TYR A CA 1
ATOM 680 C C . TYR A 1 87 ? 20.670 -1.105 -26.709 1.00 85.75 87 TYR A C 1
ATOM 682 O O . TYR A 1 87 ? 21.505 -0.700 -27.524 1.00 85.75 87 TYR A O 1
ATOM 690 N N . ILE A 1 88 ? 21.005 -1.887 -25.679 1.00 85.75 88 ILE A N 1
ATOM 691 C CA . ILE A 1 88 ? 22.363 -2.428 -25.525 1.00 85.75 88 ILE A CA 1
ATOM 692 C C . ILE A 1 88 ? 22.690 -3.370 -26.681 1.00 85.75 88 ILE A C 1
ATOM 694 O O . ILE A 1 88 ? 23.755 -3.240 -27.285 1.00 85.75 88 ILE A O 1
ATOM 698 N N . SER A 1 89 ? 21.780 -4.292 -27.006 1.00 86.00 89 SER A N 1
ATOM 699 C CA . SER A 1 89 ? 22.001 -5.264 -28.083 1.00 86.00 89 SER A CA 1
ATOM 700 C C . SER A 1 89 ? 22.161 -4.595 -29.456 1.00 86.00 89 SER A C 1
ATOM 702 O O . SER A 1 89 ? 22.956 -5.045 -30.278 1.00 86.00 89 SER A O 1
ATOM 704 N N . ALA A 1 90 ? 21.483 -3.464 -29.665 1.00 87.19 90 ALA A N 1
ATOM 705 C CA . ALA A 1 90 ? 21.585 -2.631 -30.858 1.00 87.19 90 ALA A CA 1
ATOM 706 C C . ALA A 1 90 ? 22.832 -1.718 -30.888 1.00 87.19 90 ALA A C 1
ATOM 708 O O . ALA A 1 90 ? 22.994 -0.944 -31.828 1.00 87.19 90 ALA A O 1
ATOM 709 N N . GLY A 1 91 ? 23.698 -1.756 -29.867 1.00 84.25 91 GLY A N 1
ATOM 710 C CA . GLY A 1 91 ? 24.890 -0.903 -29.771 1.00 84.25 91 GLY A CA 1
ATOM 711 C C . GLY A 1 91 ? 24.609 0.558 -29.389 1.00 84.25 91 GLY A C 1
ATOM 712 O O . GLY A 1 91 ? 25.534 1.363 -29.320 1.00 84.25 91 GLY A O 1
ATOM 713 N N . ASN A 1 92 ? 23.354 0.901 -29.077 1.00 84.25 92 ASN A N 1
ATOM 714 C CA . ASN A 1 92 ? 22.896 2.246 -28.711 1.00 84.25 92 ASN A CA 1
ATOM 715 C C . ASN A 1 92 ? 22.772 2.447 -27.188 1.00 84.25 92 ASN A C 1
ATOM 717 O O . ASN A 1 92 ? 22.117 3.387 -26.735 1.00 84.25 92 ASN A O 1
ATOM 721 N N . GLY A 1 93 ? 23.407 1.590 -26.383 1.00 78.12 93 GLY A N 1
ATOM 722 C CA . GLY A 1 93 ? 23.299 1.613 -24.920 1.00 78.12 93 GLY A CA 1
ATOM 723 C C . GLY A 1 93 ? 23.705 2.945 -24.276 1.00 78.12 93 GLY A C 1
ATOM 724 O O . GLY A 1 93 ? 23.172 3.304 -23.236 1.00 78.12 93 GLY A O 1
ATOM 725 N N . LEU A 1 94 ? 24.589 3.731 -24.901 1.00 80.12 94 LEU A N 1
ATOM 726 C CA . LEU A 1 94 ? 24.972 5.049 -24.382 1.00 80.12 94 LEU A CA 1
ATOM 727 C C . LEU A 1 94 ? 23.862 6.106 -24.546 1.00 80.12 94 LEU A C 1
ATOM 729 O O . LEU A 1 94 ? 23.680 6.949 -23.671 1.00 80.12 94 LEU A O 1
ATOM 733 N N . TYR A 1 95 ? 23.086 6.043 -25.633 1.00 79.81 95 TYR A N 1
ATOM 734 C CA . TYR A 1 95 ? 21.999 6.993 -25.896 1.00 79.81 95 TYR A CA 1
ATOM 735 C C . TYR A 1 95 ? 20.843 6.833 -24.914 1.00 79.81 95 TYR A C 1
ATOM 737 O O . TYR A 1 95 ? 20.257 7.827 -24.492 1.00 79.81 95 TYR A O 1
ATOM 745 N N . ILE A 1 96 ? 20.539 5.594 -24.516 1.00 80.00 96 ILE A N 1
ATOM 746 C CA . ILE A 1 96 ? 19.435 5.339 -23.592 1.00 80.00 96 ILE A CA 1
ATOM 747 C C . ILE A 1 96 ? 19.746 5.863 -22.181 1.00 80.00 96 ILE A C 1
ATOM 749 O O . ILE A 1 96 ? 18.853 6.370 -21.514 1.00 80.00 96 ILE A O 1
ATOM 753 N N . PHE A 1 97 ? 21.008 5.826 -21.736 1.00 75.56 97 PHE A N 1
ATOM 754 C CA . PHE A 1 97 ? 21.421 6.467 -20.480 1.00 75.56 97 PHE A CA 1
ATOM 755 C C . PHE A 1 97 ? 21.307 7.991 -20.543 1.00 75.56 97 PHE A C 1
ATOM 757 O O . PHE A 1 97 ? 20.853 8.609 -19.584 1.00 75.56 97 PHE A O 1
ATOM 764 N N . GLY A 1 98 ? 21.678 8.592 -21.678 1.00 77.12 98 GLY A N 1
ATOM 765 C CA . GLY A 1 98 ? 21.510 10.028 -21.900 1.00 77.12 98 GLY A CA 1
ATOM 766 C C . GLY A 1 98 ? 20.042 10.454 -21.862 1.00 77.12 98 GLY A C 1
ATOM 767 O O . GLY A 1 98 ? 19.723 11.458 -21.242 1.00 77.12 98 GLY A O 1
ATOM 768 N N . ALA A 1 99 ? 19.143 9.660 -22.446 1.00 73.81 99 ALA A N 1
ATOM 769 C CA . ALA A 1 99 ? 17.706 9.936 -22.468 1.00 73.81 99 ALA A CA 1
ATOM 770 C C . ALA A 1 99 ? 17.020 9.881 -21.087 1.00 73.81 99 ALA A C 1
ATOM 772 O O . ALA A 1 99 ? 15.916 10.387 -20.959 1.00 73.81 99 ALA A O 1
ATOM 773 N N . MET A 1 100 ? 17.644 9.274 -20.070 1.00 73.38 100 MET A N 1
ATOM 774 C CA . MET A 1 100 ? 17.117 9.232 -18.695 1.00 73.38 100 MET A CA 1
ATOM 775 C C . MET A 1 100 ? 17.545 10.447 -17.857 1.00 73.38 100 MET A C 1
ATOM 777 O O . MET A 1 100 ? 16.947 10.730 -16.825 1.00 73.38 100 MET A O 1
ATOM 781 N N . ALA A 1 101 ? 18.591 11.160 -18.283 1.00 69.94 101 ALA A N 1
ATOM 782 C CA . ALA A 1 101 ? 19.115 12.324 -17.574 1.00 69.94 101 ALA A CA 1
ATOM 783 C C . ALA A 1 101 ? 18.376 13.638 -17.906 1.00 69.94 101 ALA A C 1
ATOM 785 O O . ALA A 1 101 ? 18.715 14.667 -17.317 1.00 69.94 101 ALA A O 1
ATOM 786 N N . PHE A 1 102 ? 17.412 13.617 -18.838 1.00 57.34 102 PHE A N 1
ATOM 787 C CA . PHE A 1 102 ? 16.692 14.792 -19.345 1.00 57.34 102 PHE A CA 1
ATOM 788 C C . PHE A 1 102 ? 15.178 14.592 -19.350 1.00 57.34 102 PHE A C 1
ATOM 790 O O . PHE A 1 102 ? 14.735 13.474 -19.690 1.00 57.34 102 PHE A O 1
#

pLDDT: mean 86.38, std 10.32, range [57.34, 98.31]

Sequence (102 aa):
MSPLVSVLVLGLFVALFGIALVIVSSLLGPRLIQSAMKKRPYECGLEGEIKDDTKIPIKYYLTAILFILFDIEIIFMYPWAVAYGDYISAGNGLYIFGAMAF